Protein AF-A0A377XFS2-F1 (afdb_monomer_lite)

InterPro domains:
  IPR024073 Argininosuccinate synthetase mutimerisation domain, C-terminal tail [G3DSA:1.10.287.400] (33-96)
  IPR024074 Argininosuccinate synthetase, catalytic/multimerisation domain body [SSF69864] (17-100)

Radius of gyration: 23.69 Å; chains: 1; bounding box: 53×37×52 Å

Structure (mmCIF, N/CA/C/O backbone):
data_AF-A0A377XFS2-F1
#
_entry.id   AF-A0A377XFS2-F1
#
loop_
_atom_site.group_PDB
_atom_site.id
_atom_site.type_symbol
_atom_sit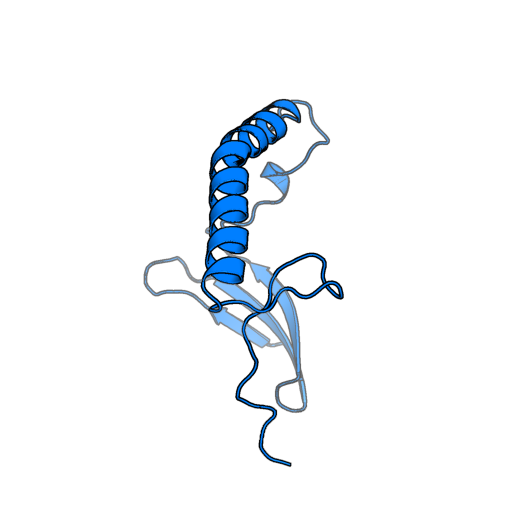e.label_atom_id
_atom_site.label_alt_id
_atom_site.label_comp_id
_atom_site.label_asym_id
_atom_site.label_entity_id
_atom_site.label_seq_id
_atom_site.pdbx_PDB_ins_code
_atom_site.Cartn_x
_atom_site.Cartn_y
_atom_site.Cartn_z
_atom_site.occupancy
_atom_site.B_iso_or_equiv
_atom_site.auth_seq_id
_atom_site.auth_comp_id
_atom_site.auth_asym_id
_atom_site.auth_atom_id
_atom_site.pdbx_PDB_model_num
ATOM 1 N N . MET A 1 1 ? 3.854 -19.075 -28.199 1.00 61.41 1 MET A N 1
ATOM 2 C CA . MET A 1 1 ? 4.150 -17.800 -27.509 1.00 61.41 1 MET A CA 1
ATOM 3 C C . MET A 1 1 ? 3.292 -16.712 -28.139 1.00 61.41 1 MET A C 1
ATOM 5 O O . MET A 1 1 ? 3.436 -16.480 -29.334 1.00 61.41 1 MET A O 1
ATOM 9 N N . ILE A 1 2 ? 2.360 -16.117 -27.389 1.00 72.44 2 ILE A N 1
ATOM 10 C CA . ILE A 1 2 ? 1.423 -15.109 -27.919 1.00 72.44 2 ILE A CA 1
ATOM 11 C C . ILE A 1 2 ? 1.848 -13.718 -27.448 1.00 72.44 2 ILE A C 1
ATOM 13 O O . ILE A 1 2 ? 2.233 -13.536 -26.294 1.00 72.44 2 ILE A O 1
ATOM 17 N N . ARG A 1 3 ? 1.810 -12.743 -28.361 1.00 75.56 3 ARG A N 1
ATOM 18 C CA . ARG A 1 3 ? 2.041 -11.325 -28.066 1.00 75.56 3 ARG A CA 1
ATOM 19 C C . ARG A 1 3 ? 0.687 -10.650 -27.878 1.00 75.56 3 ARG A C 1
ATOM 21 O O . ARG A 1 3 ? -0.133 -10.692 -28.789 1.00 75.56 3 ARG A O 1
ATOM 28 N N . CYS A 1 4 ? 0.481 -10.019 -26.731 1.00 66.31 4 CYS A N 1
ATOM 29 C CA . CYS A 1 4 ? -0.731 -9.274 -26.416 1.00 66.31 4 CYS A CA 1
ATOM 30 C C . CYS A 1 4 ? -0.411 -7.783 -26.309 1.00 66.31 4 CYS A C 1
ATOM 32 O O . CYS A 1 4 ? 0.590 -7.392 -25.706 1.00 66.31 4 CYS A O 1
ATOM 34 N N . SER A 1 5 ? -1.256 -6.946 -26.909 1.00 69.75 5 SER A N 1
ATOM 35 C CA . SER A 1 5 ? -1.223 -5.497 -26.724 1.00 69.75 5 SER A CA 1
ATOM 36 C C . SER A 1 5 ? -2.250 -5.115 -25.667 1.00 69.75 5 SER A C 1
ATOM 38 O O . SER A 1 5 ? -3.443 -5.337 -25.869 1.00 69.75 5 SER A O 1
ATOM 40 N N . ALA A 1 6 ? -1.797 -4.545 -24.555 1.00 63.00 6 ALA A N 1
ATOM 41 C CA . ALA A 1 6 ? -2.669 -4.031 -23.506 1.00 63.00 6 ALA A CA 1
ATOM 42 C C . ALA A 1 6 ? -2.317 -2.563 -23.249 1.00 63.00 6 ALA A C 1
ATOM 44 O O . ALA A 1 6 ? -1.156 -2.223 -23.035 1.00 63.00 6 ALA A O 1
ATOM 45 N N . GLY A 1 7 ? -3.308 -1.678 -23.300 1.00 60.38 7 GLY A N 1
ATOM 46 C CA . GLY A 1 7 ? -3.110 -0.252 -23.066 1.00 60.38 7 GLY A CA 1
ATOM 47 C C . GLY A 1 7 ? -4.439 0.485 -22.978 1.00 60.38 7 GLY A C 1
ATOM 48 O O . GLY A 1 7 ? -5.372 0.181 -23.714 1.00 60.38 7 GLY A O 1
ATOM 49 N N . SER A 1 8 ? -4.522 1.449 -22.060 1.00 60.31 8 SER A N 1
ATOM 50 C CA . SER A 1 8 ? -5.569 2.475 -22.103 1.00 60.31 8 SER A CA 1
ATOM 51 C C . SER A 1 8 ? -5.357 3.331 -23.358 1.00 60.31 8 SER A C 1
ATOM 53 O O . SER A 1 8 ? -4.198 3.615 -23.668 1.00 60.31 8 SER A O 1
ATOM 55 N N . PRO A 1 9 ? -6.412 3.788 -24.059 1.00 64.38 9 PRO A N 1
ATOM 56 C CA . PRO A 1 9 ? -6.271 4.579 -25.288 1.00 64.38 9 PRO A CA 1
ATOM 57 C C . PRO A 1 9 ? -5.448 5.869 -25.107 1.00 64.38 9 PRO A C 1
ATOM 59 O O . PRO A 1 9 ? -4.940 6.410 -26.082 1.00 64.38 9 PRO A O 1
ATOM 62 N N . ALA A 1 10 ? -5.282 6.344 -23.867 1.00 68.25 10 ALA A N 1
ATOM 63 C CA . ALA A 1 10 ? -4.505 7.536 -23.527 1.00 68.25 10 ALA A CA 1
ATOM 64 C C . ALA A 1 10 ? -2.995 7.293 -23.298 1.00 68.25 10 ALA A C 1
ATOM 66 O O . ALA A 1 10 ? -2.251 8.253 -23.111 1.00 68.25 10 ALA A O 1
ATOM 67 N N . ARG A 1 11 ? -2.516 6.041 -23.268 1.00 63.38 11 ARG A N 1
ATOM 68 C CA . ARG A 1 11 ? -1.100 5.693 -23.026 1.00 63.38 11 ARG A CA 1
ATOM 69 C C . ARG A 1 11 ? -0.575 4.856 -24.191 1.00 63.38 11 ARG A C 1
ATOM 71 O O . ARG A 1 11 ? -1.330 4.086 -24.776 1.00 63.38 11 ARG A O 1
ATOM 78 N N . SER A 1 12 ? 0.711 4.988 -24.530 1.00 68.00 12 SER A N 1
ATOM 79 C CA . SER A 1 12 ? 1.304 4.203 -25.625 1.00 68.00 12 SER A CA 1
ATOM 80 C C . SER A 1 12 ? 1.080 2.698 -25.417 1.00 68.00 12 SER A C 1
ATOM 82 O O . SER A 1 12 ? 1.081 2.234 -24.270 1.00 68.00 12 SER A O 1
ATOM 84 N N . PRO A 1 13 ? 0.930 1.915 -26.498 1.00 71.25 13 PRO A N 1
ATOM 85 C CA . PRO A 1 13 ? 0.663 0.490 -26.381 1.00 71.25 13 PRO A CA 1
ATOM 86 C C . PRO A 1 13 ? 1.792 -0.212 -25.616 1.00 71.25 13 PRO A C 1
ATOM 88 O O . PRO A 1 13 ? 2.975 -0.005 -25.895 1.00 71.25 13 PRO A O 1
ATOM 91 N N . ALA A 1 14 ? 1.427 -1.044 -24.639 1.00 74.38 14 ALA A N 1
ATOM 92 C CA . ALA A 1 14 ? 2.347 -1.969 -23.995 1.00 74.38 14 ALA A CA 1
ATOM 93 C C . ALA A 1 14 ? 2.205 -3.355 -24.619 1.00 74.38 14 ALA A C 1
ATOM 95 O O . ALA A 1 14 ? 1.112 -3.773 -25.011 1.00 74.38 14 ALA A O 1
ATOM 96 N N . LYS A 1 15 ? 3.323 -4.072 -24.711 1.00 79.81 15 LYS A N 1
ATOM 97 C CA . LYS A 1 15 ? 3.388 -5.406 -25.296 1.00 79.81 15 LYS A CA 1
ATOM 98 C C . LYS A 1 15 ? 3.770 -6.410 -24.225 1.00 79.81 15 LYS A C 1
ATOM 100 O O . LYS A 1 15 ? 4.885 -6.371 -23.710 1.00 79.81 15 LYS A O 1
ATOM 105 N N . SER A 1 16 ? 2.865 -7.330 -23.929 1.00 78.06 16 SER A N 1
ATOM 106 C CA . SER A 1 16 ? 3.124 -8.466 -23.054 1.00 78.06 16 SER A CA 1
ATOM 107 C C . SER A 1 16 ? 3.288 -9.740 -23.875 1.00 78.06 16 SER A C 1
ATOM 109 O 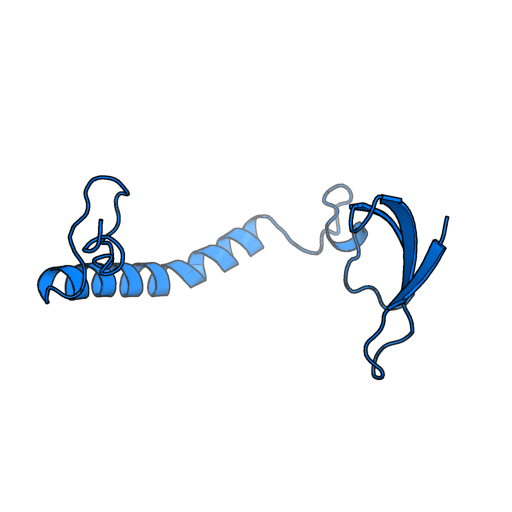O . SER A 1 16 ? 2.715 -9.905 -24.956 1.00 78.06 16 SER A O 1
ATOM 111 N N . THR A 1 17 ? 4.126 -10.642 -23.383 1.00 82.50 17 THR A N 1
ATOM 112 C CA . THR A 1 17 ? 4.343 -11.956 -23.974 1.00 82.50 17 THR A CA 1
ATOM 113 C C . THR A 1 17 ? 3.835 -13.013 -23.016 1.00 82.50 17 THR A C 1
ATOM 115 O O . THR A 1 17 ? 4.252 -13.047 -21.860 1.00 82.50 17 THR A O 1
ATOM 118 N N . LEU A 1 18 ? 2.929 -13.854 -23.508 1.00 83.38 18 LEU A N 1
ATOM 119 C CA . LEU A 1 18 ? 2.224 -14.852 -22.719 1.00 83.38 18 LEU A CA 1
ATOM 120 C C . LEU A 1 18 ? 2.580 -16.268 -23.178 1.00 83.38 18 LEU A C 1
ATOM 122 O O . LEU A 1 18 ? 2.670 -16.563 -24.382 1.00 83.38 18 LEU A O 1
ATOM 126 N N . GLU A 1 19 ? 2.733 -17.148 -22.196 1.00 83.56 19 GLU A N 1
ATOM 127 C CA . GLU A 1 19 ? 2.678 -18.595 -22.357 1.00 83.56 19 GLU A CA 1
ATOM 128 C C . GLU A 1 19 ? 1.279 -19.067 -21.967 1.00 83.56 19 GLU A C 1
ATOM 130 O O . GLU A 1 19 ? 0.823 -18.783 -20.862 1.00 83.56 19 GLU A O 1
ATOM 135 N N . LEU A 1 20 ? 0.593 -19.752 -22.880 1.00 85.00 20 LEU A N 1
ATOM 136 C CA . LEU A 1 20 ? -0.728 -20.319 -22.625 1.00 85.00 20 LEU A CA 1
ATOM 137 C C . LEU A 1 20 ? -0.588 -21.817 -22.390 1.00 85.00 20 LEU A C 1
ATOM 139 O O . LEU A 1 20 ? 0.066 -22.501 -23.180 1.00 85.00 20 LEU A O 1
ATOM 143 N N . ARG A 1 21 ? -1.230 -22.312 -21.332 1.00 85.62 21 ARG A N 1
ATOM 144 C CA . ARG A 1 21 ? -1.345 -23.742 -21.041 1.00 85.62 21 ARG A CA 1
ATOM 145 C C . ARG A 1 21 ? -2.750 -24.220 -21.410 1.00 85.62 21 ARG A C 1
ATOM 147 O O . ARG A 1 21 ? -3.056 -24.314 -22.597 1.00 85.62 21 ARG A O 1
ATOM 154 N N . ARG A 1 22 ? -3.623 -24.526 -20.445 1.00 86.50 22 ARG A N 1
ATOM 155 C CA . ARG A 1 22 ? -5.015 -24.947 -20.706 1.00 86.50 22 ARG A CA 1
ATOM 156 C C . ARG A 1 22 ? -6.018 -24.045 -19.997 1.00 86.50 22 ARG A C 1
ATOM 158 O O . ARG A 1 22 ? -5.836 -23.696 -18.836 1.00 86.50 22 ARG A O 1
ATOM 165 N N . GLY A 1 23 ? -7.112 -23.726 -20.688 1.00 84.44 23 GLY A N 1
ATOM 166 C CA . GLY A 1 23 ? -8.145 -22.833 -20.162 1.00 84.44 23 GLY A CA 1
ATOM 167 C C . GLY A 1 23 ? -7.576 -21.446 -19.858 1.00 84.44 23 GLY A C 1
ATOM 168 O O . GLY A 1 23 ? -6.946 -20.839 -20.720 1.00 84.44 23 GLY A O 1
ATOM 169 N N . ASN A 1 24 ? -7.770 -20.982 -18.622 1.00 84.38 24 ASN A N 1
ATOM 170 C CA . ASN A 1 24 ? -7.306 -19.677 -18.137 1.00 84.38 24 ASN A CA 1
ATOM 171 C C . ASN A 1 24 ? -5.912 -19.724 -17.488 1.00 84.38 24 ASN A C 1
ATOM 173 O O . ASN A 1 24 ? -5.511 -18.766 -16.834 1.00 84.38 24 ASN A O 1
ATOM 177 N N . ASP A 1 25 ? -5.180 -20.829 -17.626 1.00 85.94 25 ASP A N 1
ATOM 178 C CA . ASP A 1 25 ? -3.819 -20.935 -17.111 1.00 85.94 25 ASP A CA 1
ATOM 179 C C . ASP A 1 25 ? -2.822 -20.305 -18.097 1.00 85.94 25 ASP A C 1
ATOM 181 O O . ASP A 1 25 ? -2.571 -20.834 -19.189 1.00 85.94 25 ASP A O 1
ATOM 185 N N . TYR A 1 26 ? -2.277 -19.150 -17.715 1.00 84.31 26 TYR A N 1
ATOM 186 C CA . TYR A 1 26 ? -1.272 -18.418 -18.476 1.00 84.31 26 TYR A CA 1
ATOM 187 C C . TYR A 1 26 ? -0.180 -17.848 -17.572 1.00 84.31 26 TYR A C 1
ATOM 189 O O . TYR A 1 26 ? -0.416 -17.467 -16.427 1.00 84.31 26 TYR A O 1
ATOM 197 N N . SER A 1 27 ? 1.029 -17.744 -18.117 1.00 83.50 27 SER A N 1
ATOM 198 C CA . SER A 1 27 ? 2.160 -17.084 -17.463 1.00 83.50 27 SER A CA 1
ATOM 199 C C . SER A 1 27 ? 2.614 -15.880 -18.282 1.00 83.50 27 SER A C 1
ATOM 201 O O . SER A 1 27 ? 2.758 -15.956 -19.504 1.00 83.50 27 SER A O 1
ATOM 203 N N . ILE A 1 28 ? 2.846 -14.756 -17.600 1.00 86.81 28 ILE A N 1
ATOM 204 C CA . ILE A 1 28 ? 3.425 -13.551 -18.200 1.00 86.81 28 ILE A CA 1
ATOM 205 C C . ILE A 1 28 ? 4.938 -13.732 -18.226 1.00 86.81 28 ILE A C 1
ATOM 207 O O . ILE A 1 28 ? 5.575 -13.789 -17.180 1.00 86.81 28 ILE A O 1
ATOM 211 N N . LEU A 1 29 ? 5.505 -13.827 -19.426 1.00 86.56 29 LEU A N 1
ATOM 212 C CA . LEU A 1 29 ? 6.938 -14.044 -19.616 1.00 86.56 29 LEU A CA 1
ATOM 213 C C . LEU A 1 29 ? 7.716 -12.732 -19.669 1.00 86.56 29 LEU A C 1
ATOM 215 O O . LEU A 1 29 ? 8.819 -12.639 -19.146 1.00 86.56 29 LEU A O 1
ATOM 219 N N . ASN A 1 30 ? 7.166 -11.719 -20.338 1.00 83.50 30 ASN A N 1
ATOM 220 C CA . ASN A 1 30 ? 7.822 -10.423 -20.469 1.00 83.50 30 ASN A CA 1
ATOM 221 C C . ASN A 1 30 ? 6.805 -9.327 -20.790 1.00 83.50 30 ASN A C 1
ATOM 223 O O . ASN A 1 30 ? 5.860 -9.574 -21.539 1.00 83.50 30 ASN A O 1
ATOM 227 N N . THR A 1 31 ? 7.043 -8.116 -20.294 1.00 83.94 31 THR A N 1
ATOM 228 C CA . THR A 1 31 ? 6.256 -6.922 -20.606 1.00 83.94 31 THR A CA 1
ATOM 229 C C . THR A 1 31 ? 7.196 -5.786 -20.981 1.00 83.94 31 THR A C 1
ATOM 231 O O . THR A 1 31 ? 8.035 -5.385 -20.182 1.00 83.94 31 THR A O 1
ATOM 234 N N . VAL A 1 32 ? 7.033 -5.248 -22.190 1.00 82.12 32 VAL A N 1
ATOM 235 C CA . VAL A 1 32 ? 7.833 -4.133 -22.710 1.00 82.12 32 VAL A CA 1
ATOM 236 C C . VAL A 1 32 ? 6.926 -2.972 -23.109 1.00 82.12 32 VAL A C 1
ATOM 238 O O . VAL A 1 32 ? 5.904 -3.158 -23.774 1.00 82.12 32 VAL A O 1
ATOM 241 N N . SER A 1 33 ? 7.282 -1.768 -22.672 1.00 79.31 33 SER A N 1
ATOM 242 C CA . SER A 1 33 ? 6.652 -0.511 -23.078 1.00 79.31 33 SER A CA 1
ATOM 243 C C . SER A 1 33 ? 7.563 0.654 -22.700 1.00 79.31 33 SER A C 1
ATOM 245 O O . SER A 1 33 ? 8.130 0.659 -21.609 1.00 79.31 33 SER A O 1
ATOM 247 N N . ASP A 1 34 ? 7.671 1.655 -23.573 1.00 77.38 34 ASP A N 1
ATOM 248 C CA . ASP A 1 34 ? 8.504 2.844 -23.328 1.00 77.38 34 ASP A CA 1
ATOM 249 C C . ASP A 1 34 ? 7.938 3.726 -22.206 1.00 77.38 34 ASP A C 1
ATOM 251 O O . ASP A 1 34 ? 8.656 4.467 -21.538 1.00 77.38 34 ASP A O 1
ATOM 255 N N . ASN A 1 35 ? 6.634 3.606 -21.952 1.00 80.75 35 ASN A N 1
ATOM 256 C CA . ASN A 1 35 ? 5.927 4.352 -20.928 1.00 80.75 35 ASN A CA 1
ATOM 257 C C . ASN A 1 35 ? 5.663 3.499 -19.686 1.00 80.75 35 ASN A C 1
ATOM 259 O O . ASN A 1 35 ? 4.581 3.613 -19.130 1.00 80.75 35 ASN A O 1
ATOM 263 N N . LEU A 1 36 ? 6.571 2.638 -19.219 1.00 78.88 36 LEU A N 1
ATOM 264 C CA . LEU A 1 36 ? 6.391 1.957 -17.925 1.00 78.88 36 LEU A CA 1
ATOM 265 C C . LEU A 1 36 ? 6.682 2.908 -16.752 1.00 78.88 36 LEU A C 1
ATOM 267 O O . LEU A 1 36 ? 7.703 3.593 -16.718 1.00 78.88 36 LEU A O 1
ATOM 271 N N . THR A 1 37 ? 5.777 2.940 -15.763 1.00 81.12 37 THR A N 1
ATOM 272 C CA . THR A 1 37 ? 6.044 3.617 -14.475 1.00 81.12 37 THR A CA 1
ATOM 273 C C . THR A 1 37 ? 6.989 2.783 -13.607 1.00 81.12 37 THR A C 1
ATOM 275 O O . THR A 1 37 ? 7.711 3.330 -12.779 1.00 81.12 37 THR A O 1
ATOM 278 N N . TYR A 1 38 ? 7.002 1.462 -13.807 1.00 80.38 38 TYR A N 1
ATOM 279 C CA . TYR A 1 38 ? 7.947 0.569 -13.154 1.00 80.38 38 TYR A CA 1
ATOM 280 C C . TYR A 1 38 ? 9.344 0.755 -13.754 1.00 80.38 38 TYR A C 1
ATOM 282 O O . TYR A 1 38 ? 9.539 0.527 -14.946 1.00 80.38 38 TYR A O 1
ATOM 290 N N . LYS A 1 39 ? 10.288 1.183 -12.914 1.00 80.56 39 LYS A N 1
ATOM 291 C CA . LYS A 1 39 ? 11.693 1.428 -13.253 1.00 80.56 39 LYS A CA 1
ATOM 292 C C . LYS A 1 39 ? 12.554 0.965 -12.086 1.00 80.56 39 LYS A C 1
ATOM 294 O O . LYS A 1 39 ? 12.634 1.662 -11.072 1.00 80.56 39 LYS A O 1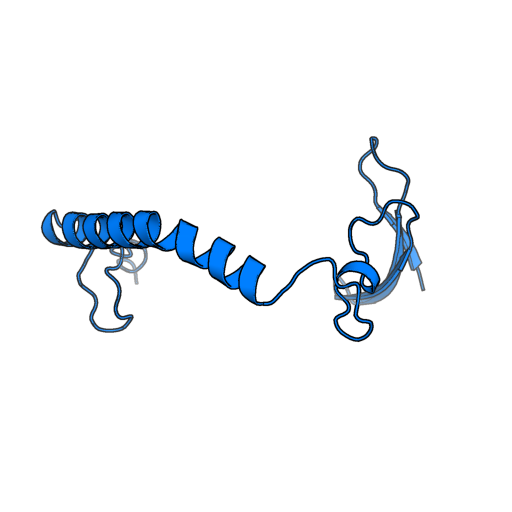
ATOM 299 N N . ALA A 1 40 ? 13.128 -0.230 -12.197 1.00 77.38 40 ALA A N 1
ATOM 300 C CA . ALA A 1 40 ? 13.903 -0.845 -11.118 1.00 77.38 40 ALA A CA 1
ATOM 301 C C . ALA A 1 40 ? 15.154 -0.019 -10.778 1.00 77.38 40 ALA A C 1
ATOM 303 O O . ALA A 1 40 ? 15.519 0.109 -9.613 1.00 77.38 40 ALA A O 1
ATOM 304 N N . GLU A 1 41 ? 15.747 0.634 -11.778 1.00 75.00 41 GLU A N 1
ATOM 305 C CA . GLU A 1 41 ? 16.906 1.510 -11.629 1.00 75.00 41 GLU A CA 1
ATOM 306 C C . GLU A 1 41 ? 16.657 2.719 -10.712 1.00 75.00 41 GLU A C 1
ATOM 308 O O . GLU A 1 41 ? 17.605 3.267 -10.167 1.00 75.00 41 GLU A O 1
ATOM 313 N N . ARG A 1 42 ? 15.399 3.128 -10.490 1.00 74.50 42 ARG A N 1
ATOM 314 C CA . ARG A 1 42 ? 15.055 4.229 -9.568 1.00 74.50 42 ARG A CA 1
ATOM 315 C C . ARG A 1 42 ? 14.912 3.789 -8.111 1.00 74.50 42 ARG A C 1
ATOM 317 O O . ARG A 1 42 ? 14.752 4.637 -7.240 1.00 74.50 42 ARG A O 1
ATOM 324 N N . LEU A 1 43 ? 14.903 2.481 -7.870 1.00 76.44 43 LEU A N 1
ATOM 325 C CA . LEU A 1 43 ? 14.742 1.861 -6.555 1.00 76.44 43 LEU A CA 1
ATOM 326 C C . LEU A 1 43 ? 16.022 1.140 -6.103 1.00 76.44 43 LEU A C 1
ATOM 328 O O . LEU A 1 43 ? 16.018 0.503 -5.052 1.00 76.44 43 LEU A O 1
ATOM 332 N N . THR A 1 44 ? 17.097 1.197 -6.901 1.00 74.81 44 THR A N 1
ATOM 333 C CA . THR A 1 44 ? 18.380 0.590 -6.534 1.00 74.81 44 THR A CA 1
ATOM 334 C C . THR A 1 44 ? 19.052 1.365 -5.408 1.00 74.81 44 THR A C 1
ATOM 336 O O . THR A 1 44 ? 19.046 2.593 -5.390 1.00 74.81 44 THR A O 1
ATOM 339 N N . MET A 1 45 ? 19.662 0.619 -4.490 1.00 73.31 45 MET A N 1
ATOM 340 C CA . MET A 1 45 ? 20.405 1.146 -3.345 1.00 73.31 45 MET A CA 1
ATOM 341 C C . MET A 1 45 ? 21.926 0.967 -3.507 1.00 73.31 45 MET A C 1
ATOM 343 O O . MET A 1 45 ? 22.676 1.246 -2.578 1.00 73.31 45 MET A O 1
ATOM 347 N N . GLU A 1 46 ? 22.399 0.468 -4.657 1.00 73.12 46 GLU A N 1
ATOM 348 C CA . GLU A 1 46 ? 23.802 0.054 -4.845 1.00 73.12 46 GLU A CA 1
ATOM 349 C C . GLU A 1 46 ? 24.772 1.203 -5.163 1.00 73.12 46 GLU A C 1
ATOM 351 O O . GLU A 1 46 ? 25.974 1.074 -4.931 1.00 73.12 46 GLU A O 1
ATOM 356 N N . LYS A 1 47 ? 24.289 2.329 -5.702 1.00 62.06 47 LYS A N 1
ATOM 357 C CA . LYS A 1 47 ? 25.125 3.470 -6.107 1.00 62.06 47 LYS A CA 1
ATOM 358 C C . LYS A 1 47 ? 24.629 4.734 -5.406 1.00 62.06 47 LYS A C 1
ATOM 360 O O . LYS A 1 47 ? 23.443 5.024 -5.456 1.00 62.06 47 LYS A O 1
ATOM 365 N N . GLY A 1 48 ? 25.543 5.453 -4.753 1.00 57.56 48 GLY A N 1
ATOM 366 C CA . GLY A 1 48 ? 25.287 6.457 -3.705 1.00 57.56 48 GLY A CA 1
ATOM 367 C C . GLY A 1 48 ? 24.366 7.648 -4.010 1.00 57.56 48 GLY A C 1
ATOM 368 O O . GLY A 1 48 ? 24.039 8.363 -3.071 1.00 57.56 48 GLY A O 1
ATOM 369 N N . ASP A 1 49 ? 23.887 7.828 -5.244 1.00 60.56 49 ASP A N 1
ATOM 370 C CA . ASP A 1 49 ? 22.829 8.794 -5.585 1.00 60.56 49 ASP A CA 1
ATOM 371 C C . ASP A 1 49 ? 21.453 8.107 -5.565 1.00 60.56 49 ASP A C 1
ATOM 373 O O . ASP A 1 49 ? 20.734 8.037 -6.568 1.00 60.56 49 ASP A O 1
ATOM 377 N N . SER A 1 50 ? 21.096 7.539 -4.410 1.00 66.44 50 SER A N 1
ATOM 378 C CA . SER A 1 50 ? 19.758 6.988 -4.199 1.00 66.44 50 SER A CA 1
ATOM 379 C C . SER A 1 50 ? 18.741 8.126 -4.115 1.00 66.44 50 SER A C 1
ATOM 381 O O . SER A 1 50 ? 18.939 9.102 -3.396 1.00 66.44 50 SER A O 1
ATOM 383 N N . MET A 1 51 ? 17.611 7.976 -4.806 1.00 70.56 51 MET A N 1
ATOM 384 C CA . MET A 1 51 ? 16.495 8.934 -4.762 1.00 70.56 51 MET A CA 1
ATOM 385 C C . MET A 1 51 ? 15.782 8.969 -3.398 1.00 70.56 51 MET A C 1
ATOM 387 O O . MET A 1 51 ? 14.910 9.810 -3.194 1.00 70.56 51 MET A O 1
ATOM 391 N N . PHE A 1 52 ? 16.116 8.040 -2.497 1.00 73.75 52 PHE A N 1
ATOM 392 C CA . PHE A 1 52 ? 15.547 7.926 -1.159 1.00 73.75 52 PHE A CA 1
ATOM 393 C C . PHE A 1 52 ? 16.614 7.485 -0.158 1.00 73.75 52 PHE A C 1
ATOM 395 O O . PHE A 1 52 ? 17.404 6.573 -0.426 1.00 73.75 52 PHE A O 1
ATOM 402 N N . THR A 1 53 ? 16.587 8.083 1.025 1.00 80.44 53 THR A N 1
ATOM 403 C CA . THR A 1 53 ? 17.409 7.691 2.171 1.00 80.44 53 THR A CA 1
ATOM 404 C C . THR A 1 53 ? 16.574 6.946 3.218 1.00 80.44 53 THR A C 1
ATOM 406 O O . THR A 1 53 ? 15.341 6.925 3.179 1.00 80.44 53 THR A O 1
ATOM 409 N N . ALA A 1 54 ? 17.240 6.309 4.187 1.00 81.69 54 ALA A N 1
ATOM 410 C CA . ALA A 1 54 ? 16.547 5.689 5.319 1.00 81.69 54 ALA A CA 1
ATOM 411 C C . ALA A 1 54 ? 15.784 6.728 6.166 1.00 81.69 54 ALA A C 1
ATOM 413 O O . ALA A 1 54 ? 14.707 6.428 6.682 1.00 81.69 54 ALA A O 1
ATOM 414 N N . GLU A 1 55 ? 16.313 7.950 6.263 1.00 86.88 55 GLU A N 1
ATOM 415 C CA . GLU A 1 55 ? 15.711 9.052 7.012 1.00 86.88 55 GLU A CA 1
ATOM 416 C C . GLU A 1 55 ? 14.412 9.542 6.366 1.00 86.88 55 GLU A C 1
ATOM 418 O O . GLU A 1 55 ? 13.421 9.732 7.070 1.00 86.88 55 GLU A O 1
ATOM 423 N N . ASP A 1 56 ? 14.349 9.608 5.032 1.00 87.00 56 ASP A N 1
ATOM 424 C CA . ASP A 1 56 ? 13.118 9.967 4.313 1.00 87.00 56 ASP A CA 1
ATOM 425 C C . ASP A 1 56 ? 11.968 9.007 4.644 1.00 87.00 56 ASP A C 1
ATOM 427 O O . ASP A 1 56 ? 10.818 9.418 4.830 1.00 87.00 56 ASP A O 1
ATOM 431 N N . ARG A 1 57 ? 12.272 7.708 4.779 1.00 86.88 57 ARG A N 1
ATOM 432 C CA . ARG A 1 57 ? 11.278 6.700 5.168 1.00 86.88 57 ARG A CA 1
ATOM 433 C C . ARG A 1 57 ? 10.840 6.864 6.622 1.00 86.88 57 ARG A C 1
ATOM 435 O O . ARG A 1 57 ? 9.660 6.686 6.918 1.00 86.88 57 ARG A O 1
ATOM 442 N N . ILE A 1 58 ? 11.756 7.218 7.521 1.00 91.12 58 ILE A N 1
ATOM 443 C CA . ILE A 1 58 ? 11.429 7.515 8.923 1.00 91.12 58 ILE A CA 1
ATOM 444 C C . ILE A 1 58 ? 10.536 8.758 9.005 1.00 91.12 58 ILE A C 1
ATOM 446 O O . ILE A 1 58 ? 9.521 8.727 9.703 1.00 91.12 58 ILE A O 1
ATOM 450 N N . GLY A 1 59 ? 10.842 9.814 8.247 1.00 90.75 59 GLY A N 1
ATOM 451 C CA . GLY A 1 59 ? 9.994 11.000 8.134 1.00 90.75 59 GLY A CA 1
ATOM 452 C C . GLY A 1 59 ? 8.595 10.650 7.620 1.00 90.75 59 GLY A C 1
ATOM 453 O O . GLY A 1 59 ? 7.594 11.008 8.244 1.00 90.75 59 GLY A O 1
ATOM 454 N N . GLN A 1 60 ? 8.512 9.855 6.546 1.00 89.88 60 GLN A N 1
ATOM 455 C CA . GLN A 1 60 ? 7.241 9.382 5.989 1.00 89.88 60 GLN A CA 1
ATOM 456 C C . GLN A 1 60 ? 6.406 8.594 7.013 1.00 89.88 60 GLN A C 1
ATOM 458 O O . GLN A 1 60 ? 5.190 8.783 7.085 1.00 89.88 60 GLN A O 1
ATOM 463 N N . LEU A 1 61 ? 7.039 7.718 7.800 1.00 93.62 61 LEU A N 1
ATOM 464 C CA . LEU A 1 61 ? 6.366 6.929 8.836 1.00 93.62 61 LEU A CA 1
ATOM 465 C C . LEU A 1 61 ? 5.929 7.791 10.025 1.00 93.62 61 LEU A C 1
ATOM 467 O O . LEU A 1 61 ? 4.823 7.620 10.530 1.00 93.62 61 LEU A O 1
ATOM 471 N N . THR A 1 62 ? 6.752 8.754 10.437 1.00 92.00 62 THR A N 1
ATOM 472 C CA . THR A 1 62 ? 6.461 9.630 11.581 1.00 92.00 62 THR A CA 1
ATOM 473 C C . THR A 1 62 ? 5.201 10.459 11.342 1.00 92.00 62 THR A C 1
ATOM 475 O O . THR A 1 62 ? 4.360 10.579 12.233 1.00 92.00 62 THR A O 1
ATOM 478 N N . MET A 1 63 ? 4.998 10.935 10.110 1.00 91.88 63 MET A N 1
ATOM 479 C CA . MET A 1 63 ? 3.789 11.673 9.728 1.00 91.88 63 MET A CA 1
ATOM 480 C C . MET A 1 63 ? 2.497 10.841 9.807 1.00 91.88 63 MET A C 1
ATOM 482 O O . MET A 1 63 ? 1.409 11.408 9.772 1.00 91.88 63 MET A O 1
ATOM 486 N N . ARG A 1 64 ? 2.583 9.508 9.926 1.00 93.94 64 ARG A N 1
ATOM 487 C CA . ARG A 1 64 ? 1.418 8.621 10.089 1.00 93.94 64 ARG A CA 1
ATOM 488 C C . ARG A 1 64 ? 1.031 8.376 11.546 1.00 93.94 64 ARG A C 1
ATOM 490 O O . ARG A 1 64 ? -0.050 7.852 11.786 1.00 93.94 64 ARG A O 1
ATOM 497 N N . ASN A 1 65 ? 1.856 8.763 12.519 1.00 93.00 65 ASN A N 1
ATOM 498 C CA . ASN A 1 65 ? 1.617 8.423 13.926 1.00 93.00 65 ASN A CA 1
ATOM 499 C C . ASN A 1 65 ? 0.342 9.055 14.513 1.00 93.00 65 ASN A C 1
ATOM 501 O O . ASN A 1 65 ? -0.341 8.403 15.303 1.00 93.00 65 ASN A O 1
ATOM 505 N N . LEU A 1 66 ? 0.002 10.292 14.126 1.00 91.56 66 LEU A N 1
ATOM 506 C CA . LEU A 1 66 ? -1.216 10.966 14.602 1.00 91.56 66 LEU A CA 1
ATOM 507 C C . LEU A 1 66 ? -2.477 10.262 14.089 1.00 91.56 66 LEU A C 1
ATOM 509 O O . LEU A 1 66 ? -3.318 9.859 14.882 1.00 91.56 66 LEU A O 1
ATOM 513 N N . ASP A 1 67 ? -2.534 9.984 12.787 1.00 92.75 67 ASP A N 1
ATOM 514 C CA . ASP A 1 67 ? -3.637 9.238 12.167 1.00 92.75 67 ASP A CA 1
ATOM 515 C C . ASP A 1 67 ? -3.780 7.816 12.753 1.00 92.75 67 ASP A C 1
ATOM 517 O O . ASP A 1 67 ? -4.884 7.334 13.011 1.00 92.75 67 ASP A O 1
ATOM 521 N N . ILE A 1 68 ? -2.665 7.143 13.063 1.00 92.56 68 ILE A N 1
ATOM 522 C CA . ILE A 1 68 ? -2.679 5.837 13.749 1.00 92.56 68 ILE A CA 1
ATOM 523 C C . ILE A 1 68 ? -3.264 5.946 15.165 1.00 92.56 68 ILE A C 1
ATOM 525 O O . ILE A 1 68 ? -3.951 5.034 15.625 1.00 92.56 68 ILE A O 1
ATOM 529 N N . THR A 1 69 ? -2.989 7.036 15.875 1.00 92.81 69 THR A N 1
ATOM 530 C CA . THR A 1 69 ? -3.497 7.238 17.238 1.00 92.81 69 THR A CA 1
ATOM 531 C C . THR A 1 69 ? -4.997 7.521 17.203 1.00 92.81 69 THR A C 1
ATOM 533 O O . THR A 1 69 ? -5.760 6.826 17.872 1.00 92.81 69 THR A O 1
ATOM 536 N N . ASP A 1 70 ? -5.430 8.417 16.318 1.00 92.31 70 ASP A N 1
ATOM 537 C CA . ASP A 1 70 ? -6.842 8.754 16.118 1.00 92.31 70 ASP A CA 1
ATOM 538 C C . ASP A 1 70 ? -7.667 7.529 15.696 1.00 92.31 70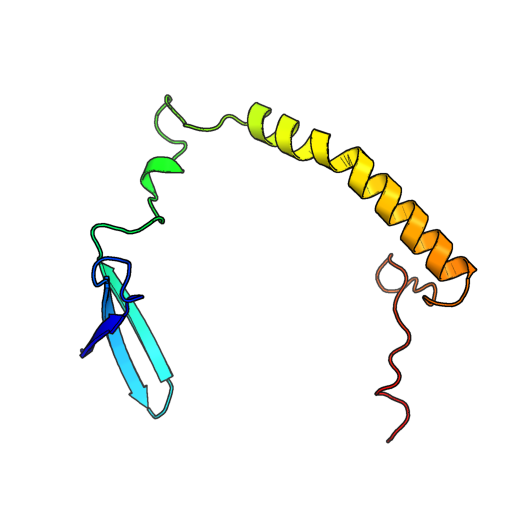 ASP A C 1
ATOM 540 O O . ASP A 1 70 ? -8.786 7.309 16.165 1.00 92.31 70 ASP A O 1
ATOM 544 N N . THR A 1 71 ? -7.127 6.690 14.807 1.00 91.81 71 THR A N 1
ATOM 545 C CA . THR A 1 71 ? -7.805 5.456 14.384 1.00 91.81 71 THR A CA 1
ATOM 546 C C . THR A 1 71 ? -7.886 4.426 15.508 1.00 91.81 71 THR A C 1
ATOM 548 O O . THR A 1 71 ? -8.915 3.761 15.631 1.00 91.81 71 THR A O 1
ATOM 551 N N . ARG A 1 72 ? -6.877 4.322 16.383 1.00 89.75 72 ARG A N 1
ATOM 552 C CA . ARG A 1 72 ? -6.953 3.475 17.587 1.00 89.75 72 ARG A CA 1
ATOM 553 C C . ARG A 1 72 ? -8.041 3.950 18.543 1.00 89.75 72 ARG A C 1
ATOM 555 O O . ARG A 1 72 ? -8.838 3.125 18.983 1.00 89.75 72 ARG A O 1
ATOM 562 N N . GLU A 1 73 ? -8.119 5.249 18.821 1.00 90.00 73 GLU A N 1
ATOM 563 C CA . GLU A 1 73 ? -9.176 5.814 19.671 1.00 90.00 73 GLU A CA 1
ATOM 564 C C . GLU A 1 73 ? -10.569 5.544 19.093 1.00 90.00 73 GLU A C 1
ATOM 566 O O . GLU A 1 73 ? -11.460 5.094 19.814 1.00 90.00 73 GLU A O 1
ATOM 571 N N . LYS A 1 74 ? -10.747 5.712 17.776 1.00 90.19 74 LYS A N 1
ATOM 572 C CA . LYS A 1 74 ? -12.008 5.380 17.094 1.00 90.19 74 LYS A CA 1
ATOM 573 C C . LYS A 1 74 ? -12.370 3.905 17.220 1.00 90.19 74 LYS A C 1
ATOM 575 O O . LYS A 1 74 ? -13.525 3.600 17.492 1.00 90.19 74 LYS A O 1
ATOM 580 N N . LEU A 1 75 ? -11.413 2.990 17.053 1.00 88.00 75 LEU A N 1
ATOM 581 C CA . LEU A 1 75 ? -11.664 1.552 17.201 1.00 88.00 75 LEU A CA 1
ATOM 582 C C . LEU A 1 75 ? -12.119 1.193 18.621 1.00 88.00 75 LEU A C 1
ATOM 584 O O . LEU A 1 75 ? -13.059 0.413 18.773 1.00 88.00 75 LEU A O 1
ATOM 588 N N . PHE A 1 76 ? -11.510 1.786 19.653 1.00 85.94 76 PHE A N 1
ATOM 589 C CA . PHE A 1 76 ? -11.975 1.615 21.033 1.00 85.94 76 PHE A CA 1
ATOM 590 C C . PHE A 1 76 ? -13.354 2.242 21.261 1.00 85.94 76 PHE A C 1
ATOM 592 O O . PHE A 1 76 ? -14.207 1.614 21.886 1.00 85.94 76 PHE A O 1
ATOM 599 N N . GLY A 1 77 ? -13.610 3.429 20.704 1.00 86.25 77 GLY A N 1
ATOM 600 C CA . GLY A 1 77 ? -14.923 4.073 20.752 1.00 86.25 77 GLY A CA 1
ATOM 601 C C . GLY A 1 77 ? -16.021 3.230 20.095 1.00 86.25 77 GLY A C 1
ATOM 602 O O . GLY A 1 77 ? -17.096 3.069 20.668 1.00 86.25 77 GLY A O 1
ATOM 603 N N . TYR A 1 78 ? -15.743 2.623 18.938 1.00 86.88 78 TYR A N 1
ATOM 604 C CA . TYR A 1 78 ? -16.669 1.711 18.261 1.00 86.88 78 TYR A CA 1
ATOM 605 C C . TYR A 1 78 ? -16.876 0.396 19.017 1.00 86.88 78 TYR A C 1
ATOM 607 O O . TYR A 1 78 ? -17.965 -0.174 18.960 1.00 86.88 78 TYR A O 1
ATOM 615 N N . ALA A 1 79 ? -15.864 -0.078 19.745 1.00 85.00 79 ALA A N 1
ATOM 616 C CA . ALA A 1 79 ? -16.026 -1.219 20.637 1.00 85.00 79 ALA A CA 1
ATOM 617 C C . ALA A 1 79 ? -16.920 -0.875 21.841 1.00 85.00 79 ALA A C 1
ATOM 619 O O . ALA A 1 79 ? -17.796 -1.652 22.209 1.00 85.00 79 ALA A O 1
ATOM 620 N N . GLN A 1 80 ? -16.752 0.317 22.423 1.00 83.56 80 GLN A N 1
ATOM 621 C CA . GLN A 1 80 ? -17.562 0.775 23.554 1.00 83.56 80 GLN A CA 1
ATOM 622 C C . GLN A 1 80 ? -19.018 1.063 23.162 1.00 83.56 80 GLN A C 1
ATOM 624 O O . GLN A 1 80 ? -19.925 0.794 23.947 1.00 83.56 80 GLN A O 1
ATOM 629 N N . SER A 1 81 ? -19.259 1.581 21.955 1.00 85.56 81 SER A N 1
ATOM 630 C CA . SER A 1 81 ? -20.614 1.821 21.442 1.00 85.56 81 SER A CA 1
ATOM 631 C C . SER A 1 81 ? -21.331 0.551 20.967 1.00 85.56 81 SER A C 1
ATOM 633 O O . SER A 1 81 ? -22.488 0.631 20.557 1.00 85.56 81 SER A O 1
ATOM 635 N N . GLY A 1 82 ? -20.667 -0.610 21.017 1.00 79.50 82 GLY A N 1
ATOM 636 C CA . GLY A 1 82 ? -21.231 -1.900 20.616 1.00 79.50 82 GLY A CA 1
ATOM 637 C C . GLY A 1 82 ? -21.296 -2.12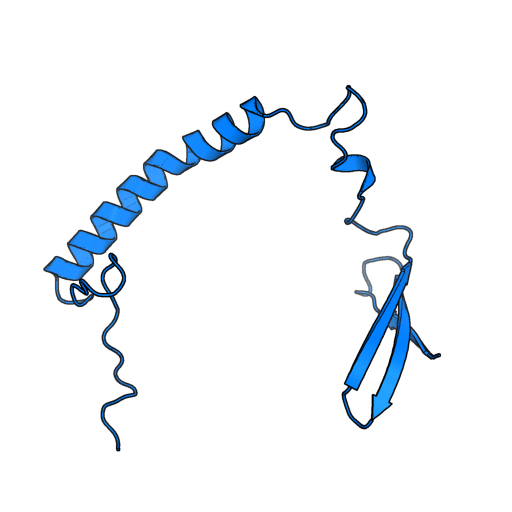7 19.103 1.00 79.50 82 GLY A C 1
ATOM 638 O O . GLY A 1 82 ? -21.946 -3.070 18.666 1.00 79.50 82 GLY A O 1
ATOM 639 N N . LEU A 1 83 ? -20.640 -1.285 18.294 1.00 81.25 83 LEU A N 1
ATOM 640 C CA . LEU A 1 83 ? -20.535 -1.474 16.839 1.00 81.25 83 LEU A CA 1
ATOM 641 C C . LEU A 1 83 ? -19.459 -2.500 16.460 1.00 81.25 83 LEU A C 1
ATOM 643 O O . LEU A 1 83 ? -19.565 -3.155 15.425 1.00 81.25 83 LEU A O 1
ATOM 647 N N . LEU A 1 84 ? -18.417 -2.622 17.284 1.00 82.50 84 LEU A N 1
ATOM 648 C CA . LEU A 1 84 ? -17.368 -3.629 17.148 1.00 82.50 84 LEU A CA 1
ATOM 649 C C . LEU A 1 84 ? -17.342 -4.520 18.390 1.00 82.50 84 LEU A C 1
ATOM 651 O O . LEU A 1 84 ? -17.447 -4.048 19.518 1.00 82.50 84 LEU A O 1
ATOM 655 N N . SER A 1 85 ? -17.140 -5.815 18.188 1.00 77.94 85 SER A N 1
ATOM 656 C CA . SER A 1 85 ? -16.893 -6.764 19.264 1.00 77.94 85 SER A CA 1
ATOM 657 C C . SER A 1 85 ? -15.410 -6.748 19.638 1.00 77.94 85 SER A C 1
ATOM 659 O O . SER A 1 85 ? -14.529 -6.827 18.774 1.00 77.94 85 SER A O 1
ATOM 661 N N . ALA A 1 86 ? -15.107 -6.629 20.931 1.00 71.06 86 ALA A N 1
ATOM 662 C CA . ALA A 1 86 ? -13.738 -6.699 21.429 1.00 71.06 86 ALA A CA 1
ATOM 663 C C . ALA A 1 86 ? -13.210 -8.136 21.276 1.00 71.06 86 ALA A C 1
ATOM 665 O O . ALA A 1 86 ? -13.553 -9.023 22.054 1.00 71.06 86 ALA A O 1
ATOM 666 N N . SER A 1 87 ? -12.375 -8.377 20.261 1.00 67.12 87 SER A N 1
ATOM 667 C CA . SER A 1 87 ? -11.799 -9.697 19.992 1.00 67.12 87 SER A CA 1
ATOM 668 C C . SER A 1 87 ? -10.347 -9.770 20.459 1.00 67.12 87 SER A C 1
ATOM 670 O O . SER A 1 87 ? -9.458 -9.127 19.897 1.00 67.12 87 SER A O 1
ATOM 672 N N . SER A 1 88 ? -10.080 -10.603 21.467 1.00 63.88 88 SER A N 1
ATOM 673 C CA . SER A 1 88 ? -8.717 -10.901 21.931 1.00 63.88 88 SER A CA 1
ATOM 674 C C . SER A 1 88 ? -7.929 -11.797 20.965 1.00 63.88 88 SER A C 1
ATOM 676 O O . SER A 1 88 ? -6.719 -11.925 21.117 1.00 63.88 88 SER A O 1
ATOM 678 N N . ALA A 1 89 ? -8.580 -12.407 19.966 1.00 68.19 89 ALA A N 1
ATOM 679 C CA . ALA A 1 89 ? -7.949 -13.371 19.059 1.00 68.19 89 ALA A CA 1
ATOM 680 C C . ALA A 1 89 ? -7.031 -12.721 18.007 1.00 68.19 89 ALA A C 1
ATOM 682 O O . ALA A 1 89 ? -6.043 -13.321 17.597 1.00 68.19 89 ALA A O 1
ATOM 683 N N . THR A 1 90 ? -7.337 -11.493 17.576 1.00 67.38 90 THR A N 1
ATOM 684 C CA . THR A 1 90 ? -6.568 -10.747 16.556 1.00 67.38 90 THR A CA 1
ATOM 685 C C . THR A 1 90 ? -5.902 -9.481 17.092 1.00 67.38 90 THR A C 1
ATOM 687 O O . THR A 1 90 ? -5.253 -8.767 16.333 1.00 67.38 90 THR A O 1
ATOM 690 N N . GLY A 1 91 ? -6.080 -9.166 18.379 1.00 76.38 91 GLY A N 1
ATOM 691 C CA . GLY A 1 91 ? -5.555 -7.939 18.991 1.00 76.38 91 GLY A CA 1
ATOM 692 C C . GLY A 1 91 ? -6.226 -6.641 18.513 1.00 76.38 91 GLY A C 1
ATOM 693 O O . GLY A 1 91 ? -5.767 -5.561 18.874 1.00 76.38 91 GLY A O 1
ATOM 694 N N . LEU A 1 92 ? -7.301 -6.732 17.720 1.00 83.00 92 LEU A N 1
ATOM 695 C CA . LEU A 1 92 ? -8.093 -5.609 17.208 1.00 83.00 92 LEU A CA 1
ATOM 696 C C . LEU A 1 92 ? -9.597 -5.922 17.325 1.00 83.00 92 LEU A C 1
ATOM 698 O O . LEU A 1 92 ? -9.975 -7.083 17.121 1.00 83.00 92 LEU A O 1
ATOM 702 N N . PRO A 1 93 ? -10.455 -4.917 17.603 1.00 83.81 93 PRO A N 1
ATOM 703 C CA . PRO A 1 93 ? -11.909 -5.078 17.574 1.00 83.81 93 PRO A CA 1
ATOM 704 C C . PRO A 1 93 ? -12.405 -5.535 16.196 1.00 83.81 93 PRO A C 1
ATOM 706 O O . PRO A 1 93 ? -11.887 -5.093 15.170 1.00 83.81 93 PRO A O 1
ATOM 709 N N . GLN A 1 94 ? -13.408 -6.412 16.165 1.00 82.94 94 GLN A N 1
ATOM 710 C CA . GLN A 1 94 ? -13.955 -6.992 14.935 1.00 82.94 94 GLN A CA 1
ATOM 711 C C . GLN A 1 94 ? -15.412 -6.588 14.722 1.00 82.94 94 GLN A C 1
ATOM 713 O O . GLN A 1 94 ? -16.170 -6.428 15.673 1.00 82.94 94 GLN A O 1
ATOM 718 N N . VAL A 1 95 ? -15.818 -6.469 13.460 1.00 83.25 95 VAL A N 1
ATOM 719 C CA . VAL A 1 95 ? -17.239 -6.395 13.102 1.00 83.25 95 VAL A CA 1
ATOM 720 C C . VAL A 1 95 ? -17.887 -7.759 13.334 1.00 83.25 95 VAL A C 1
ATOM 722 O O . VAL A 1 95 ? -17.286 -8.793 13.034 1.00 83.25 95 VAL A O 1
ATOM 725 N N . GLU A 1 96 ? -19.108 -7.783 13.865 1.00 76.06 96 GLU A N 1
ATOM 726 C CA . GLU A 1 96 ? -19.854 -9.036 13.969 1.00 76.06 96 GLU A CA 1
ATOM 727 C C . GLU A 1 96 ? -20.209 -9.549 12.571 1.00 76.06 96 GLU A C 1
ATOM 729 O O . GLU A 1 96 ? -20.793 -8.843 11.747 1.00 76.06 96 GLU A O 1
ATOM 734 N N . ASN A 1 97 ? -19.835 -10.796 12.292 1.00 71.75 97 ASN A N 1
ATOM 735 C CA . ASN A 1 97 ? -20.080 -11.411 10.999 1.00 71.75 97 ASN A CA 1
ATOM 736 C C . ASN A 1 97 ? -21.504 -11.992 10.969 1.00 71.75 97 ASN A C 1
ATOM 738 O O . ASN A 1 97 ? -21.743 -13.102 11.449 1.00 71.75 97 ASN A O 1
ATOM 742 N N . LEU A 1 98 ? -22.461 -11.232 10.424 1.00 60.22 98 LEU A N 1
ATOM 743 C CA . LEU A 1 98 ? -23.862 -11.660 10.285 1.00 60.22 98 LEU A CA 1
ATOM 744 C C . LEU A 1 98 ? -24.051 -12.821 9.285 1.00 60.22 98 LEU A C 1
ATOM 746 O O . LEU A 1 98 ? -25.129 -13.407 9.237 1.00 60.22 98 LEU A O 1
ATOM 750 N N . GLU A 1 99 ? -23.017 -13.202 8.527 1.00 59.75 99 GLU A N 1
ATOM 751 C CA . GLU A 1 99 ? -23.076 -14.281 7.529 1.00 59.75 99 GLU A CA 1
ATOM 752 C C . GLU A 1 99 ? -22.963 -15.701 8.122 1.00 59.75 99 GLU A C 1
ATOM 754 O O . GLU A 1 99 ? -23.274 -16.674 7.443 1.00 59.75 99 GLU A O 1
ATOM 759 N N . ASN A 1 100 ? -22.594 -15.851 9.402 1.00 54.72 100 ASN A N 1
ATOM 760 C CA . ASN A 1 100 ? -22.466 -17.166 10.059 1.00 54.72 100 ASN A CA 1
ATOM 761 C C . ASN A 1 100 ? -23.712 -17.611 10.850 1.00 54.72 100 ASN A C 1
ATOM 763 O O . ASN A 1 100 ? -23.643 -18.565 11.624 1.00 54.72 100 ASN A O 1
ATOM 767 N N . LYS A 1 101 ? -24.867 -16.957 10.669 1.00 50.00 101 LYS A N 1
ATOM 768 C CA . LYS A 1 101 ? -26.129 -17.301 11.355 1.00 50.00 101 LYS A CA 1
ATOM 769 C C . LYS A 1 101 ? -27.106 -18.077 10.458 1.00 50.00 101 LYS A C 1
ATOM 771 O O . LYS A 1 101 ? -28.307 -17.820 10.461 1.00 50.00 101 LYS A O 1
ATOM 776 N N . GLY A 1 102 ? -26.577 -19.018 9.678 1.00 48.78 102 GLY A N 1
ATOM 777 C CA . GLY A 1 102 ? -27.351 -19.806 8.720 1.00 48.78 102 GLY A CA 1
ATOM 778 C C . GLY A 1 102 ? -26.619 -21.046 8.215 1.00 48.78 102 GLY A C 1
ATOM 779 O O . GLY A 1 102 ? -26.357 -21.153 7.020 1.00 48.78 102 GLY A O 1
ATOM 780 N N . LYS A 1 103 ? -26.296 -21.976 9.116 1.00 40.53 103 LYS A N 1
ATOM 781 C CA . LYS A 1 103 ? -26.186 -23.408 8.816 1.00 40.53 103 LYS A CA 1
ATOM 782 C C . LYS A 1 103 ? -26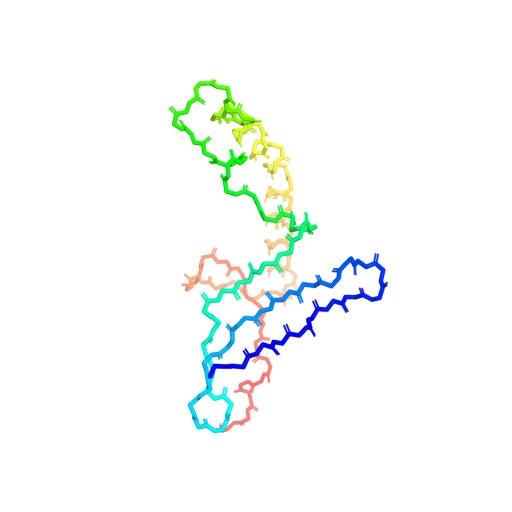.537 -24.224 10.048 1.00 40.53 103 LYS A C 1
ATOM 784 O O . LYS A 1 103 ? -26.065 -23.840 11.139 1.00 40.53 103 LYS A O 1
#

pLDDT: mean 78.03, std 11.22, range [40.53, 93.94]

Organism: Klebsiella pneumoniae (NCBI:txid573)

Sequence (103 aa):
MIRCSAGSPARSPAKSTLELRRGNDYSILNTVSDNLTYKAERLTMEKGDSMFTAEDRIGQLTMRNLDITDTREKLFGYAQSGLLSASSATGLPQVENLENKGK

Secondary structure (DSSP, 8-state):
-EEEEE--TTSPPEEEEEEE-STT-EEEEEEE-TT-S--GGGS--SSS--S--HHHHHHHHHTTHHHHHHHHHHHHHHHHTTSSB--TTSSS-B---GGGS--

Foldseek 3Di:
DDWDWDDDPVFPTKIWDWDDDPDPDIDTPDIDDPPDPDDVVQVDPPDPPRPDDPVNVVVVVVVCVVVVVVVQVVQVVCCVVVQFPDDPPVNGTHGDDPPPPDD